Protein AF-A0A971LFZ6-F1 (afdb_monomer_lite)

Secondary structure (DSSP, 8-state):
--S-SSHHHHHHHHHHHHHHHHHHHT-HHHHTTTHHHHHS-SS--SSSS-HHHHHHHHHHHHHHHTT--TT---SS---HHHHTT---------GGG--

pLDDT: mean 86.99, std 10.52, range [54.53, 96.94]

Radius of gyration: 17.71 Å; chains: 1; bounding box: 36×46×47 Å

Foldseek 3Di:
DDPDPDPVVVLLVLLLVVCVVCVVVVNNVVCLLVSLCVSPPDWDDDPDPGSVLSSLLSSQSNCVSVPHDPPDPDPDDDDVSVVVPDPPPDDDDDVVNVD

Sequence (99 aa):
MRKFDTQVQHLKYKVLREVARHAFAGDLLSAVSEIPKTIVPGKNPSMRCCVYKERAILTERVRLAMGGDRRNRNVIEVIDIACDECPVGGYEVSQACRG

Structure (mmCIF, N/CA/C/O backbone):
data_AF-A0A971LFZ6-F1
#
_entry.id   AF-A0A971LFZ6-F1
#
loop_
_atom_site.group_PDB
_atom_site.id
_atom_site.type_symbol
_atom_site.label_atom_id
_atom_site.label_alt_id
_atom_site.label_comp_id
_atom_site.label_asym_id
_atom_site.label_entity_id
_atom_site.label_seq_id
_atom_site.pdbx_PDB_ins_code
_atom_site.Cartn_x
_atom_site.Cartn_y
_atom_site.Cartn_z
_atom_site.occupancy
_atom_site.B_iso_or_equiv
_atom_site.auth_seq_id
_atom_site.auth_comp_id
_atom_site.auth_asym_id
_atom_site.auth_atom_id
_atom_site.pdbx_PDB_model_num
ATOM 1 N N . MET A 1 1 ? 19.908 -11.115 15.283 1.00 67.81 1 MET A N 1
ATOM 2 C CA . MET A 1 1 ? 18.748 -11.874 14.762 1.00 67.81 1 MET A CA 1
ATOM 3 C C . MET A 1 1 ? 18.001 -11.002 13.754 1.00 67.81 1 MET A C 1
ATOM 5 O O . MET A 1 1 ? 17.598 -9.904 14.126 1.00 67.81 1 MET A O 1
ATOM 9 N N . ARG A 1 2 ? 17.887 -11.409 12.479 1.00 75.38 2 ARG A N 1
ATOM 10 C CA . ARG A 1 2 ? 17.087 -10.672 11.476 1.00 75.38 2 ARG A CA 1
ATOM 11 C C . ARG A 1 2 ? 15.601 -10.827 11.823 1.00 75.38 2 ARG A C 1
ATOM 13 O O . ARG A 1 2 ? 15.155 -11.944 12.033 1.00 75.38 2 ARG A O 1
ATOM 20 N N . LYS A 1 3 ? 14.858 -9.715 11.918 1.00 86.38 3 LYS A N 1
ATOM 21 C CA . LYS A 1 3 ? 13.397 -9.736 12.160 1.00 86.38 3 LYS A CA 1
ATOM 22 C C . LYS A 1 3 ? 12.579 -9.975 10.883 1.00 86.38 3 LYS A C 1
ATOM 24 O O . LYS A 1 3 ? 11.453 -10.440 10.973 1.00 86.38 3 LYS A O 1
ATOM 29 N N . PHE A 1 4 ? 13.135 -9.630 9.722 1.00 91.75 4 PHE A N 1
ATOM 30 C CA . PHE A 1 4 ? 12.531 -9.831 8.405 1.00 91.75 4 PHE A CA 1
ATOM 31 C C . PHE A 1 4 ? 13.598 -10.364 7.449 1.00 91.75 4 PHE A C 1
ATOM 33 O O . PHE A 1 4 ? 14.733 -9.876 7.472 1.00 91.75 4 PHE A O 1
ATOM 40 N N . ASP A 1 5 ? 13.224 -11.318 6.601 1.00 89.50 5 ASP A N 1
ATOM 41 C CA . ASP A 1 5 ? 14.111 -11.924 5.604 1.00 89.50 5 ASP A CA 1
ATOM 42 C C . ASP A 1 5 ? 14.186 -11.074 4.337 1.00 89.50 5 ASP A C 1
ATOM 44 O O . ASP A 1 5 ? 15.232 -10.986 3.697 1.00 89.50 5 ASP A O 1
ATOM 48 N N . THR A 1 6 ? 13.082 -10.402 3.990 1.00 90.38 6 THR A N 1
ATOM 49 C CA . THR A 1 6 ? 12.978 -9.582 2.778 1.00 90.38 6 THR A CA 1
ATOM 50 C C . THR A 1 6 ? 12.446 -8.181 3.062 1.00 90.38 6 THR A C 1
ATOM 52 O O . THR A 1 6 ? 11.659 -7.949 3.987 1.00 90.38 6 THR A O 1
ATOM 55 N N . GLN A 1 7 ? 12.810 -7.227 2.200 1.00 85.88 7 GLN A N 1
ATOM 56 C CA . GLN A 1 7 ? 12.238 -5.878 2.247 1.00 85.88 7 GLN A CA 1
ATOM 57 C C . GLN A 1 7 ? 10.716 -5.891 2.020 1.00 85.88 7 GLN A C 1
ATOM 59 O O . GLN A 1 7 ? 9.997 -5.081 2.599 1.00 85.88 7 GLN A O 1
ATOM 64 N N . VAL A 1 8 ? 10.201 -6.861 1.254 1.00 88.69 8 VAL A N 1
ATOM 65 C CA . VAL A 1 8 ? 8.760 -7.032 1.009 1.00 88.69 8 VAL A CA 1
ATOM 66 C C . VAL A 1 8 ? 8.007 -7.388 2.293 1.00 88.69 8 VAL A C 1
ATOM 68 O O . VAL A 1 8 ? 6.939 -6.822 2.538 1.00 88.69 8 VAL A O 1
ATOM 71 N N . GLN A 1 9 ? 8.557 -8.281 3.125 1.00 91.75 9 GLN A N 1
ATOM 72 C CA . GLN A 1 9 ? 7.985 -8.620 4.434 1.00 91.75 9 GLN A CA 1
ATOM 73 C C . GLN A 1 9 ? 7.988 -7.410 5.373 1.00 91.75 9 GLN A C 1
ATOM 75 O O . GLN A 1 9 ? 6.971 -7.117 6.002 1.00 91.75 9 GLN A O 1
ATOM 80 N N . HIS A 1 10 ? 9.098 -6.669 5.423 1.00 92.25 10 HIS A N 1
ATOM 81 C CA . HIS A 1 10 ? 9.185 -5.449 6.225 1.00 92.25 10 HIS A CA 1
ATOM 82 C C . HIS A 1 10 ? 8.155 -4.403 5.769 1.00 92.25 10 HIS A C 1
ATOM 84 O O . HIS A 1 10 ? 7.482 -3.787 6.596 1.00 92.25 10 HIS A O 1
ATOM 90 N N . LEU A 1 11 ? 7.968 -4.246 4.455 1.00 91.81 11 LEU A N 1
ATOM 91 C CA . LEU A 1 11 ? 6.971 -3.336 3.902 1.00 91.81 11 LEU A CA 1
ATOM 92 C C . LEU A 1 11 ? 5.540 -3.783 4.233 1.00 91.81 11 LEU A C 1
ATOM 94 O O . LEU A 1 11 ? 4.723 -2.955 4.629 1.00 91.81 11 LEU A O 1
ATOM 98 N N . LYS A 1 12 ? 5.242 -5.086 4.128 1.00 93.69 12 LYS A N 1
ATOM 99 C CA . LYS A 1 12 ? 3.945 -5.656 4.534 1.00 93.69 12 LYS A CA 1
ATOM 100 C C . LYS A 1 12 ? 3.647 -5.346 6.001 1.00 93.69 12 LYS A C 1
ATOM 102 O O . LYS A 1 12 ? 2.551 -4.893 6.313 1.00 93.69 12 LYS A O 1
ATOM 107 N N . TYR A 1 13 ? 4.630 -5.536 6.880 1.00 95.69 13 TYR A N 1
ATOM 108 C CA . TYR A 1 13 ? 4.502 -5.193 8.294 1.00 95.69 13 TYR A CA 1
ATOM 109 C C . TYR A 1 13 ? 4.196 -3.703 8.506 1.00 95.69 13 TYR A C 1
ATOM 111 O O . TYR A 1 13 ? 3.264 -3.383 9.238 1.00 95.69 13 TYR A O 1
ATOM 119 N N . LYS A 1 14 ? 4.929 -2.794 7.847 1.00 95.12 14 LYS A N 1
ATOM 120 C CA . LYS A 1 14 ? 4.689 -1.344 7.964 1.00 95.12 14 LYS A CA 1
ATOM 121 C C . LYS A 1 14 ? 3.271 -0.955 7.541 1.00 95.12 14 LYS A C 1
ATOM 123 O O . LYS A 1 14 ? 2.623 -0.208 8.262 1.00 95.12 14 LYS A O 1
ATOM 128 N N . VAL A 1 15 ? 2.786 -1.490 6.417 1.00 96.00 15 VAL A N 1
ATOM 129 C CA . VAL A 1 15 ? 1.418 -1.230 5.933 1.00 96.00 15 VAL A CA 1
ATOM 130 C C . VAL A 1 15 ? 0.385 -1.691 6.957 1.00 96.00 15 VAL A C 1
ATOM 132 O O . VAL A 1 15 ? -0.445 -0.894 7.379 1.00 96.00 15 VAL A O 1
ATOM 135 N N . LEU A 1 16 ? 0.463 -2.949 7.400 1.00 96.81 16 LEU A N 1
ATOM 136 C CA . LEU A 1 16 ? -0.500 -3.499 8.360 1.00 96.81 16 LEU A CA 1
ATOM 137 C C . LEU A 1 16 ? -0.463 -2.757 9.701 1.00 96.81 16 LEU A C 1
ATOM 139 O O . LEU A 1 16 ? -1.509 -2.521 10.299 1.00 96.81 16 LEU A O 1
ATOM 143 N N . ARG A 1 17 ? 0.727 -2.348 10.153 1.00 96.62 17 ARG A N 1
ATOM 144 C CA . ARG A 1 17 ? 0.898 -1.564 11.379 1.00 96.62 17 ARG A CA 1
ATOM 145 C C . ARG A 1 17 ? 0.222 -0.198 11.283 1.00 96.62 17 ARG A C 1
ATOM 147 O O . ARG A 1 17 ? -0.479 0.172 12.218 1.00 96.62 17 ARG A O 1
ATOM 154 N N . GLU A 1 18 ? 0.433 0.546 10.199 1.00 96.69 18 GLU A N 1
ATOM 155 C CA . GLU A 1 18 ? -0.165 1.879 10.044 1.00 96.69 18 GLU A CA 1
ATOM 156 C C . GLU A 1 18 ? -1.680 1.807 9.851 1.00 96.69 18 GLU A C 1
ATOM 158 O O . GLU A 1 18 ? -2.406 2.575 10.478 1.00 96.69 18 GLU A O 1
ATOM 163 N N . VAL A 1 19 ? -2.171 0.838 9.071 1.00 96.50 19 VAL A N 1
ATOM 164 C CA . VAL A 1 19 ? -3.616 0.598 8.931 1.00 96.50 19 VAL A CA 1
ATOM 165 C C . VAL A 1 19 ? -4.239 0.277 10.285 1.00 96.50 19 VAL A C 1
ATOM 167 O O . VAL A 1 19 ? -5.234 0.894 10.651 1.00 96.50 19 VAL A O 1
ATOM 170 N N . ALA A 1 20 ? -3.635 -0.622 11.069 1.00 96.94 20 ALA A N 1
ATOM 171 C CA . ALA A 1 20 ? -4.123 -0.933 12.409 1.00 96.94 20 ALA A CA 1
ATOM 172 C C . ALA A 1 20 ? -4.090 0.299 13.326 1.00 96.94 20 ALA A C 1
ATOM 174 O O . ALA A 1 20 ? -5.065 0.567 14.020 1.00 96.94 20 ALA A O 1
ATOM 175 N N . ARG A 1 21 ? -3.004 1.083 13.301 1.00 96.69 21 ARG A N 1
ATOM 176 C CA . ARG A 1 21 ? -2.858 2.302 14.112 1.00 96.69 21 ARG A CA 1
ATOM 177 C C . ARG A 1 21 ? -3.991 3.295 13.854 1.00 96.69 21 ARG A C 1
ATOM 179 O O . ARG A 1 21 ? -4.611 3.753 14.808 1.00 96.69 21 ARG A O 1
ATOM 186 N N . HIS A 1 22 ? -4.282 3.577 12.587 1.00 96.69 22 HIS A N 1
ATOM 187 C CA . HIS A 1 22 ? -5.356 4.492 12.202 1.00 96.69 22 HIS A CA 1
ATOM 188 C C . HIS A 1 22 ? -6.759 3.889 12.391 1.00 96.69 22 HIS A C 1
ATOM 190 O O . HIS A 1 22 ? -7.706 4.593 12.737 1.00 96.69 22 HIS A O 1
ATOM 196 N N . ALA A 1 23 ? -6.908 2.569 12.243 1.00 96.06 23 ALA A N 1
ATOM 197 C CA . ALA A 1 23 ? -8.155 1.881 12.576 1.00 96.06 23 ALA A CA 1
ATOM 198 C C . ALA A 1 23 ? -8.494 2.026 14.069 1.00 96.06 23 ALA A C 1
ATOM 200 O O . ALA A 1 23 ? -9.625 2.362 14.407 1.00 96.06 23 ALA A O 1
ATOM 201 N N . PHE A 1 24 ? -7.511 1.836 14.957 1.00 96.75 24 PHE A N 1
ATOM 202 C CA . PHE A 1 24 ? -7.693 2.007 16.402 1.00 96.75 24 PHE A CA 1
ATOM 203 C C . PHE A 1 24 ? -7.905 3.468 16.817 1.00 96.75 24 PHE A C 1
ATOM 205 O O . PHE A 1 24 ? -8.589 3.717 17.805 1.00 96.75 24 PHE A O 1
ATOM 212 N N . ALA A 1 25 ? -7.344 4.426 16.075 1.00 96.44 25 ALA A N 1
ATOM 213 C CA . ALA A 1 25 ? -7.560 5.854 16.307 1.00 96.44 25 ALA A CA 1
ATOM 214 C C . ALA A 1 25 ? -8.905 6.372 15.754 1.00 96.44 25 ALA A C 1
ATOM 216 O O . ALA A 1 25 ? -9.318 7.476 16.102 1.00 96.44 25 ALA A O 1
ATOM 217 N N . GLY A 1 26 ? -9.595 5.594 14.912 1.00 95.44 26 GLY A N 1
ATOM 218 C CA . GLY A 1 26 ? -10.873 5.975 14.303 1.00 95.44 26 GLY A CA 1
ATOM 219 C C . GLY A 1 26 ? -10.760 6.934 13.110 1.00 95.44 26 GLY A C 1
ATOM 220 O O . GLY A 1 26 ? -11.782 7.412 12.626 1.00 95.44 26 GLY A O 1
ATOM 221 N N . ASP A 1 27 ? -9.552 7.199 12.602 1.00 95.88 27 ASP A N 1
ATOM 222 C CA . ASP A 1 27 ? -9.268 8.160 11.521 1.00 95.88 27 ASP A CA 1
ATOM 223 C C . ASP A 1 27 ? -8.806 7.489 10.208 1.00 95.88 27 ASP A C 1
ATOM 225 O O . ASP A 1 27 ? -8.321 8.154 9.285 1.00 95.88 27 ASP A O 1
ATOM 229 N N . LEU A 1 28 ? -8.980 6.166 10.093 1.00 93.50 28 LEU A N 1
ATOM 230 C CA . LEU A 1 28 ? -8.491 5.363 8.966 1.00 93.50 28 LEU A CA 1
ATOM 231 C C . LEU A 1 28 ? -8.904 5.899 7.597 1.00 93.50 28 LEU A C 1
ATOM 233 O O . LEU A 1 28 ? -8.055 5.998 6.716 1.00 93.50 28 LEU A O 1
ATOM 237 N N . LEU A 1 29 ? -10.177 6.263 7.415 1.00 92.62 29 LEU A N 1
ATOM 238 C CA . LEU A 1 29 ? -10.696 6.714 6.118 1.00 92.62 29 LEU A CA 1
ATOM 239 C C . LEU A 1 29 ? -10.023 8.004 5.634 1.00 92.62 29 LEU A C 1
ATOM 241 O O . LEU A 1 29 ? -9.737 8.132 4.446 1.00 92.62 29 LEU A O 1
ATOM 245 N N . SER A 1 30 ? -9.717 8.931 6.544 1.00 91.75 30 SER A N 1
ATOM 246 C CA . SER A 1 30 ? -8.950 10.140 6.226 1.00 91.75 30 SER A CA 1
ATOM 247 C C . SER A 1 30 ? -7.464 9.853 6.007 1.00 91.75 30 SER A C 1
ATOM 249 O O . SER A 1 30 ? -6.822 10.513 5.193 1.00 91.75 30 SER A O 1
ATOM 251 N N . ALA A 1 31 ? -6.912 8.858 6.703 1.00 92.56 31 ALA A N 1
ATOM 252 C CA . ALA A 1 31 ? -5.486 8.554 6.680 1.00 92.56 31 ALA A CA 1
ATOM 253 C C . ALA A 1 31 ? -5.036 7.697 5.484 1.00 92.56 31 ALA A C 1
ATOM 255 O O . ALA A 1 31 ? -3.838 7.648 5.205 1.00 92.56 31 ALA A O 1
ATOM 256 N N . VAL A 1 32 ? -5.952 7.050 4.746 1.00 92.62 32 VAL A N 1
ATOM 257 C CA . VAL A 1 32 ? -5.625 6.138 3.624 1.00 92.62 32 VAL A CA 1
ATOM 258 C C . VAL A 1 32 ? -4.612 6.744 2.647 1.00 92.62 32 VAL A C 1
ATOM 260 O O . VAL A 1 32 ? -3.645 6.085 2.267 1.00 92.62 32 VAL A O 1
ATOM 263 N N . SER A 1 33 ? -4.808 8.008 2.271 1.00 90.69 33 SER A N 1
ATOM 264 C CA . SER A 1 33 ? -3.953 8.726 1.315 1.00 90.69 33 SER A CA 1
ATOM 265 C C . SER A 1 33 ? -2.604 9.165 1.900 1.00 90.69 33 SER A C 1
ATOM 267 O O . SER A 1 33 ? -1.654 9.420 1.155 1.00 90.69 33 SER A O 1
ATOM 269 N N . GLU A 1 34 ? -2.499 9.244 3.226 1.00 92.88 34 GLU A N 1
ATOM 270 C CA . GLU A 1 34 ? -1.300 9.697 3.935 1.00 92.88 34 GLU A CA 1
ATOM 271 C C . GLU A 1 34 ? -0.388 8.533 4.338 1.00 92.88 34 GLU A C 1
ATOM 273 O O . GLU A 1 34 ? 0.835 8.676 4.284 1.00 92.88 34 GLU A O 1
ATOM 278 N N . ILE A 1 35 ? -0.948 7.352 4.628 1.00 95.06 35 ILE A N 1
ATOM 279 C CA . ILE A 1 35 ? -0.189 6.148 5.013 1.00 95.06 35 ILE A CA 1
ATOM 280 C C . ILE A 1 35 ? 0.986 5.856 4.048 1.00 95.06 35 ILE A C 1
ATOM 282 O O . ILE A 1 35 ? 2.111 5.664 4.524 1.00 95.06 35 ILE A O 1
ATOM 286 N N . PRO A 1 36 ? 0.825 5.876 2.705 1.00 94.38 36 PRO A N 1
ATOM 287 C CA . PRO A 1 36 ? 1.943 5.661 1.782 1.00 94.38 36 PRO A CA 1
ATOM 288 C C . PRO A 1 36 ? 3.066 6.698 1.912 1.00 94.38 36 PRO A C 1
ATOM 290 O O . PRO A 1 36 ? 4.240 6.363 1.739 1.00 94.38 36 PRO A O 1
ATOM 293 N N . LYS A 1 37 ? 2.7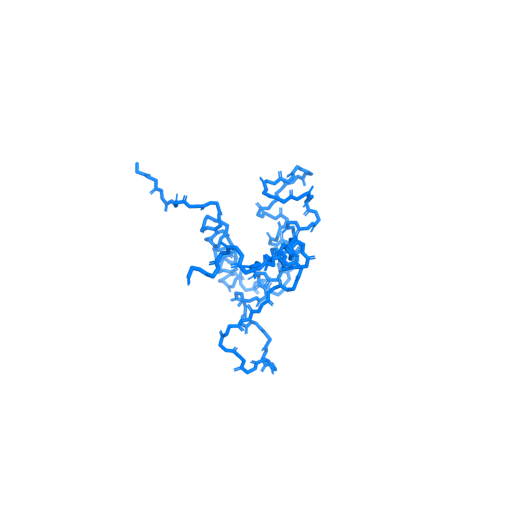27 7.954 2.229 1.00 93.12 37 LYS A N 1
ATOM 294 C CA . LYS A 1 37 ? 3.699 9.043 2.415 1.00 93.12 37 LYS A CA 1
ATOM 295 C C . LYS A 1 37 ? 4.460 8.890 3.730 1.00 93.12 37 LYS A C 1
ATOM 297 O O . LYS A 1 37 ? 5.649 9.193 3.772 1.00 93.12 37 LYS A O 1
ATOM 302 N N . THR A 1 38 ? 3.805 8.377 4.769 1.00 93.25 38 THR A N 1
ATOM 303 C CA . THR A 1 38 ? 4.443 8.041 6.049 1.00 93.25 38 THR A CA 1
ATOM 304 C C . THR A 1 38 ? 5.416 6.869 5.906 1.00 93.25 38 THR A C 1
ATOM 306 O O . THR A 1 38 ? 6.506 6.898 6.474 1.00 93.25 38 THR A O 1
ATOM 309 N N . ILE A 1 39 ? 5.057 5.841 5.128 1.00 92.88 39 ILE A N 1
ATOM 310 C CA . ILE A 1 39 ? 5.900 4.649 4.928 1.00 92.88 39 ILE A CA 1
ATOM 311 C C . ILE A 1 39 ? 7.121 4.955 4.047 1.00 92.88 39 ILE A C 1
ATOM 313 O O . ILE A 1 39 ? 8.215 4.466 4.346 1.00 92.88 39 ILE A O 1
ATOM 317 N N . VAL A 1 40 ? 6.935 5.751 2.987 1.00 92.00 40 VAL A N 1
ATOM 318 C CA . VAL A 1 40 ? 7.991 6.192 2.057 1.00 92.00 40 VAL A CA 1
ATOM 319 C C . VAL A 1 40 ? 8.116 7.719 2.122 1.00 92.00 40 VAL A C 1
ATOM 321 O O . VAL A 1 40 ? 7.563 8.435 1.268 1.00 92.00 40 VAL A O 1
ATOM 324 N N . PRO A 1 41 ? 8.818 8.242 3.145 1.00 89.69 41 PRO A N 1
ATOM 325 C CA . PRO A 1 41 ? 9.056 9.670 3.278 1.00 89.69 41 PRO A CA 1
ATOM 326 C C . PRO A 1 41 ? 10.071 10.165 2.237 1.00 89.69 41 PRO A C 1
ATOM 328 O O . PRO A 1 41 ? 10.955 9.434 1.794 1.00 89.69 41 PRO A O 1
ATOM 331 N N . GLY A 1 42 ? 9.969 11.441 1.863 1.00 88.50 42 GLY A N 1
ATOM 332 C CA . GLY A 1 42 ? 10.938 12.097 0.980 1.00 88.50 42 GLY A CA 1
ATOM 333 C C . GLY A 1 42 ? 10.724 11.843 -0.518 1.00 88.50 42 GLY A C 1
ATOM 334 O O . GLY A 1 42 ? 9.606 11.581 -0.970 1.00 88.50 42 GLY A O 1
ATOM 335 N N . LYS A 1 43 ? 11.798 12.015 -1.301 1.00 85.94 43 LYS A N 1
ATOM 336 C CA . LYS A 1 43 ? 11.795 11.950 -2.778 1.00 85.94 43 LYS A CA 1
ATOM 337 C C . LYS A 1 43 ? 12.620 10.792 -3.356 1.00 85.94 43 LYS A C 1
ATOM 339 O O . LYS A 1 43 ? 12.561 10.569 -4.560 1.00 85.94 43 LYS A O 1
ATOM 344 N N . ASN A 1 44 ? 13.341 10.051 -2.515 1.00 86.50 44 ASN A N 1
ATOM 345 C CA . ASN A 1 44 ? 14.185 8.942 -2.952 1.00 86.50 44 ASN A CA 1
ATOM 346 C C . ASN A 1 44 ? 13.409 7.621 -2.852 1.00 86.50 44 ASN A C 1
ATOM 348 O O . ASN A 1 44 ? 12.890 7.321 -1.774 1.00 86.50 44 ASN A O 1
ATOM 352 N N . PRO A 1 45 ? 13.305 6.839 -3.941 1.00 85.56 45 PRO A N 1
ATOM 353 C CA . PRO A 1 45 ? 12.688 5.519 -3.885 1.00 85.56 45 PRO A CA 1
ATOM 354 C C . PRO A 1 45 ? 13.583 4.527 -3.133 1.00 85.56 45 PRO A C 1
ATOM 356 O O . PRO A 1 45 ? 14.804 4.680 -3.115 1.00 85.56 45 PRO A O 1
ATOM 359 N N . SER A 1 46 ? 12.979 3.502 -2.527 1.00 81.94 46 SER A N 1
ATOM 360 C CA . SER A 1 46 ? 13.719 2.472 -1.785 1.00 81.94 46 SER A CA 1
ATOM 361 C C . SER A 1 46 ? 13.922 1.191 -2.595 1.00 81.94 46 SER A C 1
ATOM 363 O O . SER A 1 46 ? 15.001 0.605 -2.569 1.00 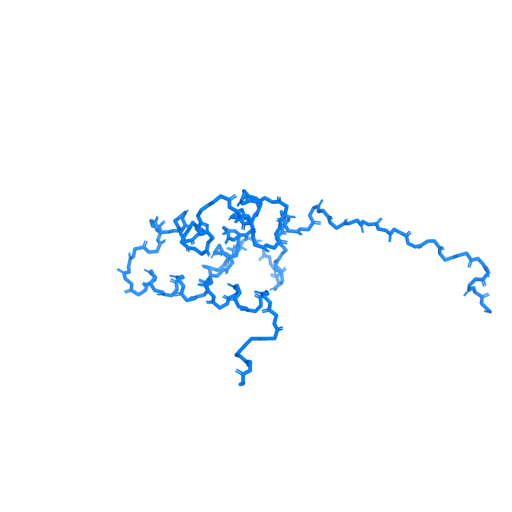81.94 46 SER A O 1
ATOM 365 N N . MET A 1 47 ? 12.897 0.764 -3.339 1.00 79.75 47 MET A N 1
ATOM 366 C CA . MET A 1 47 ? 12.894 -0.529 -4.043 1.00 79.75 47 MET A CA 1
ATOM 367 C C . MET A 1 47 ? 12.440 -0.448 -5.501 1.00 79.75 47 MET A C 1
ATOM 369 O O . MET A 1 47 ? 12.636 -1.398 -6.259 1.00 79.75 47 MET A O 1
ATOM 373 N N . ARG A 1 48 ? 11.738 0.621 -5.885 1.00 85.44 48 ARG A N 1
ATOM 374 C CA . ARG A 1 48 ? 11.120 0.773 -7.212 1.00 85.44 48 ARG A CA 1
ATOM 375 C C . ARG A 1 48 ? 11.785 1.901 -8.000 1.00 85.44 48 ARG A C 1
ATOM 377 O O . ARG A 1 48 ? 12.599 2.643 -7.467 1.00 85.44 48 ARG A O 1
ATOM 384 N N . CYS A 1 49 ? 11.416 2.037 -9.272 1.00 85.12 49 CYS A N 1
ATOM 385 C CA . CYS A 1 49 ? 11.975 3.040 -10.181 1.00 85.12 49 CYS A CA 1
ATOM 386 C C . CYS A 1 49 ? 11.756 4.490 -9.713 1.00 85.12 49 CYS A C 1
ATOM 388 O O . CYS A 1 49 ? 12.582 5.355 -9.986 1.00 85.12 49 CYS A O 1
ATOM 390 N N . CYS A 1 50 ? 10.660 4.774 -9.003 1.00 89.31 50 CYS A N 1
ATOM 391 C CA . CYS A 1 50 ? 10.356 6.109 -8.501 1.00 89.31 50 CYS A CA 1
ATOM 392 C C . CYS A 1 50 ? 9.429 6.072 -7.277 1.00 89.31 50 CYS A C 1
ATOM 394 O O . CYS A 1 50 ? 8.684 5.112 -7.055 1.00 89.31 50 CYS A O 1
ATOM 396 N N . VAL A 1 51 ? 9.435 7.159 -6.496 1.00 92.12 51 VAL A N 1
ATOM 397 C CA . VAL A 1 51 ? 8.557 7.313 -5.321 1.00 92.12 51 VAL A CA 1
ATOM 398 C C . VAL A 1 51 ? 7.077 7.299 -5.683 1.00 92.12 51 VAL A C 1
ATOM 400 O O . VAL A 1 51 ? 6.259 6.872 -4.874 1.00 92.12 51 VAL A O 1
ATOM 403 N N . TYR A 1 52 ? 6.727 7.733 -6.895 1.00 90.44 52 TYR A N 1
ATOM 404 C CA . TYR A 1 52 ? 5.350 7.704 -7.379 1.00 90.44 52 TYR A CA 1
ATOM 405 C C . TYR A 1 52 ? 4.855 6.268 -7.503 1.00 90.44 52 TYR A C 1
ATOM 407 O O . TYR A 1 52 ? 3.821 5.929 -6.932 1.00 90.44 52 TYR A O 1
ATOM 415 N N . LYS A 1 53 ? 5.637 5.402 -8.156 1.00 89.88 53 LYS A N 1
ATOM 416 C CA . LYS A 1 53 ? 5.292 3.991 -8.309 1.00 89.88 53 LYS A CA 1
ATOM 417 C C . LYS A 1 53 ? 5.274 3.263 -6.970 1.00 89.88 53 LYS A C 1
ATOM 419 O O . LYS A 1 53 ? 4.374 2.472 -6.705 1.00 89.88 53 LYS A O 1
ATOM 424 N N . GLU A 1 54 ? 6.230 3.560 -6.094 1.00 91.25 54 GLU A N 1
ATOM 425 C CA . GLU A 1 54 ? 6.279 2.951 -4.764 1.00 91.25 54 GLU A CA 1
ATOM 426 C C . GLU A 1 54 ? 5.053 3.322 -3.912 1.00 91.25 54 GLU A C 1
ATOM 428 O O . GLU A 1 54 ? 4.425 2.444 -3.319 1.00 91.25 54 GLU A O 1
ATOM 433 N N . ARG A 1 55 ? 4.651 4.601 -3.916 1.00 93.50 55 ARG A N 1
ATOM 434 C CA . ARG A 1 55 ? 3.450 5.083 -3.214 1.00 93.50 55 ARG A CA 1
ATOM 435 C C . ARG A 1 55 ? 2.156 4.570 -3.834 1.00 93.50 55 ARG A C 1
ATOM 437 O O . ARG A 1 55 ? 1.227 4.256 -3.095 1.00 93.50 55 ARG A O 1
ATOM 444 N N . ALA A 1 56 ? 2.094 4.448 -5.157 1.00 93.06 56 ALA A N 1
ATOM 445 C CA . ALA A 1 56 ? 0.923 3.905 -5.833 1.00 93.06 56 ALA A CA 1
ATOM 446 C C . ALA A 1 56 ? 0.715 2.423 -5.475 1.00 93.06 56 ALA A C 1
ATOM 448 O O . ALA A 1 56 ? -0.361 2.046 -5.023 1.00 93.06 56 ALA A O 1
ATOM 449 N N . ILE A 1 57 ? 1.776 1.606 -5.522 1.00 92.62 57 ILE A N 1
ATOM 450 C CA . ILE A 1 57 ? 1.721 0.202 -5.073 1.00 92.62 57 ILE A CA 1
ATOM 451 C C . ILE A 1 57 ? 1.341 0.111 -3.588 1.00 92.62 57 ILE A C 1
ATOM 453 O O . ILE A 1 57 ? 0.584 -0.772 -3.188 1.00 92.62 57 ILE A O 1
ATOM 457 N N . LEU A 1 58 ? 1.865 1.008 -2.748 1.00 94.38 58 LEU A N 1
ATOM 458 C CA . LEU A 1 58 ? 1.507 1.050 -1.330 1.00 94.38 58 LEU A CA 1
ATOM 459 C C . LEU A 1 58 ? 0.043 1.415 -1.097 1.00 94.38 58 LEU A C 1
ATOM 461 O O . LEU A 1 58 ? -0.566 0.850 -0.196 1.00 94.38 58 LEU A O 1
ATOM 465 N N . THR A 1 59 ? -0.521 2.300 -1.915 1.00 94.62 59 THR A N 1
ATOM 466 C CA . THR A 1 59 ? -1.943 2.663 -1.853 1.00 94.62 59 THR A CA 1
ATOM 467 C C . THR A 1 59 ? -2.820 1.437 -2.104 1.00 94.62 59 THR A C 1
ATOM 469 O O . THR A 1 59 ? -3.724 1.162 -1.3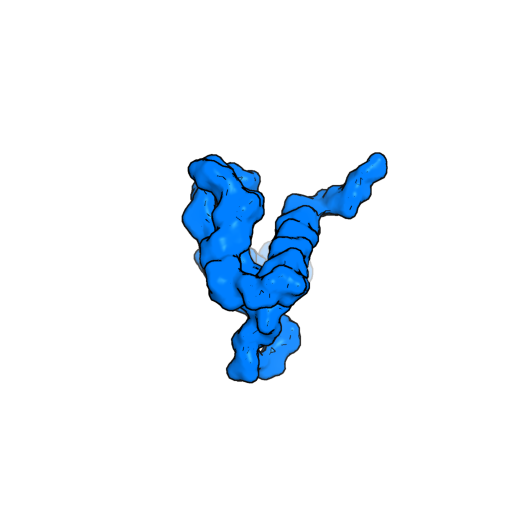17 1.00 94.62 59 THR A O 1
ATOM 472 N N . GLU A 1 60 ? -2.495 0.626 -3.114 1.00 94.06 60 GLU A N 1
ATOM 473 C CA . GLU A 1 60 ? -3.214 -0.632 -3.363 1.00 94.06 60 GLU A CA 1
ATOM 474 C C . GLU A 1 60 ? -3.032 -1.644 -2.224 1.00 94.06 60 GLU A C 1
ATOM 476 O O . GLU A 1 60 ? -3.984 -2.297 -1.803 1.00 94.06 60 GLU A O 1
ATOM 481 N N . ARG A 1 61 ? -1.836 -1.727 -1.625 1.00 94.81 61 ARG A N 1
ATOM 482 C CA . ARG A 1 61 ? -1.616 -2.576 -0.438 1.00 94.81 61 ARG A CA 1
ATOM 483 C C . ARG A 1 61 ? -2.448 -2.140 0.768 1.00 94.81 61 ARG A C 1
ATOM 485 O O . ARG A 1 61 ? -2.885 -3.002 1.525 1.00 94.81 61 ARG A O 1
ATOM 492 N N . VAL A 1 62 ? -2.651 -0.836 0.958 1.00 95.81 62 VAL A N 1
ATOM 493 C CA . VAL A 1 62 ? -3.534 -0.307 2.008 1.00 95.81 62 VAL A CA 1
ATOM 494 C C . VAL A 1 62 ? -4.983 -0.701 1.721 1.00 95.81 62 VAL A C 1
ATOM 496 O O . VAL A 1 62 ? -5.645 -1.214 2.616 1.00 95.81 62 VAL A O 1
ATOM 499 N N . ARG A 1 63 ? -5.458 -0.562 0.476 1.00 93.62 63 ARG A N 1
ATOM 500 C CA . ARG A 1 63 ? -6.811 -0.999 0.077 1.00 93.62 63 ARG A CA 1
ATOM 501 C C . ARG A 1 63 ? -7.040 -2.490 0.320 1.00 93.62 63 ARG A C 1
ATOM 503 O O . ARG A 1 63 ? -8.053 -2.864 0.903 1.00 93.62 63 ARG A O 1
ATOM 510 N N . LEU A 1 64 ? -6.071 -3.332 -0.038 1.00 93.94 64 LEU A N 1
ATOM 511 C CA . LEU A 1 64 ? -6.120 -4.768 0.254 1.00 93.94 64 LEU A CA 1
ATOM 512 C C . LEU A 1 64 ? -6.152 -5.046 1.761 1.00 93.94 64 LEU A C 1
ATOM 514 O O . LEU A 1 64 ? -6.937 -5.871 2.218 1.00 93.94 64 LEU A O 1
ATOM 518 N N . ALA A 1 65 ? -5.354 -4.327 2.556 1.00 94.12 65 ALA A N 1
ATOM 519 C CA . ALA A 1 65 ? -5.387 -4.444 4.015 1.00 94.12 65 ALA A CA 1
ATOM 520 C C . ALA A 1 65 ? -6.731 -3.999 4.627 1.00 94.12 65 ALA A C 1
ATOM 522 O O . ALA A 1 65 ? -7.083 -4.457 5.711 1.00 94.12 65 ALA A O 1
ATOM 523 N N . MET A 1 66 ? -7.484 -3.140 3.934 1.00 92.88 66 MET A N 1
ATOM 524 C CA . MET A 1 66 ? -8.826 -2.685 4.316 1.00 92.88 66 MET A CA 1
ATOM 525 C C . MET A 1 66 ? -9.961 -3.590 3.807 1.00 92.88 66 MET A C 1
ATOM 527 O O . MET A 1 66 ? -11.127 -3.288 4.054 1.00 92.88 66 MET A O 1
ATOM 531 N N . GLY A 1 67 ? -9.642 -4.695 3.127 1.00 90.25 67 GLY A N 1
ATOM 532 C CA . GLY A 1 67 ? -10.624 -5.685 2.677 1.00 90.25 67 GLY A CA 1
ATOM 533 C C . GLY A 1 67 ? -10.780 -5.836 1.162 1.00 90.25 67 GLY A C 1
ATOM 534 O O . GLY A 1 67 ? -11.676 -6.567 0.754 1.00 90.25 67 GLY A O 1
ATOM 535 N N . GLY A 1 68 ? -9.936 -5.186 0.351 1.00 91.12 68 GLY A N 1
ATOM 536 C CA . GLY A 1 68 ? -9.851 -5.438 -1.097 1.00 91.12 68 GLY A CA 1
ATOM 537 C C . GLY A 1 68 ? -11.102 -5.061 -1.905 1.00 91.12 68 GLY A C 1
ATOM 538 O O . GLY A 1 68 ? -11.947 -4.288 -1.437 1.00 91.12 68 GLY A O 1
ATOM 539 N N . ASP A 1 69 ? -11.218 -5.559 -3.143 1.00 91.06 69 ASP A N 1
ATOM 540 C CA . ASP A 1 69 ? -12.413 -5.348 -3.974 1.00 91.06 69 ASP A CA 1
ATOM 541 C C . ASP A 1 69 ? -13.488 -6.395 -3.660 1.00 91.06 69 ASP A C 1
ATOM 543 O O . ASP A 1 69 ? -13.412 -7.556 -4.055 1.00 91.06 69 ASP A O 1
ATOM 547 N N . ARG A 1 70 ? -14.578 -5.949 -3.029 1.00 88.81 70 ARG A N 1
ATOM 548 C CA . ARG A 1 70 ? -15.732 -6.795 -2.675 1.00 88.81 70 ARG A CA 1
ATOM 549 C C . ARG A 1 70 ? -16.450 -7.409 -3.883 1.00 88.81 70 ARG A C 1
ATOM 551 O O . ARG A 1 70 ? -17.254 -8.320 -3.704 1.00 88.81 70 ARG A O 1
ATOM 558 N N . ARG 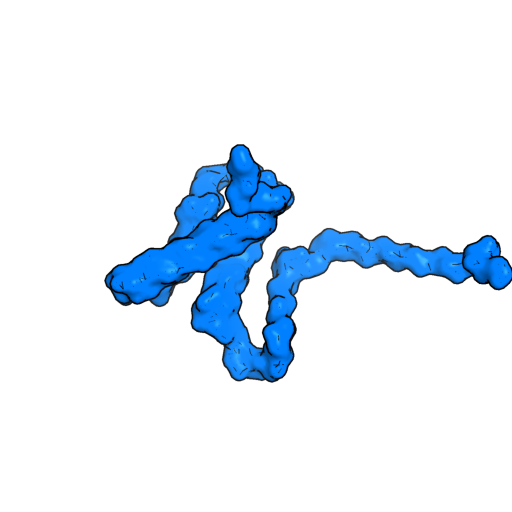A 1 71 ? -16.221 -6.895 -5.096 1.00 92.25 71 ARG A N 1
ATOM 559 C CA . ARG A 1 71 ? -16.766 -7.448 -6.349 1.00 92.25 71 ARG A CA 1
ATOM 560 C C . ARG A 1 71 ? -15.876 -8.548 -6.921 1.00 92.25 71 ARG A C 1
ATOM 562 O O . ARG A 1 71 ? -16.332 -9.314 -7.771 1.00 92.25 71 ARG A O 1
ATOM 569 N N . ASN A 1 72 ? -14.628 -8.637 -6.470 1.00 89.44 72 ASN A N 1
ATOM 570 C CA . ASN A 1 72 ? -13.719 -9.692 -6.867 1.00 89.44 72 ASN A CA 1
ATOM 571 C C . ASN A 1 72 ? -14.031 -10.959 -6.060 1.00 89.44 72 ASN A C 1
ATOM 573 O O . ASN A 1 72 ? -13.962 -10.976 -4.836 1.00 89.44 72 ASN A O 1
ATOM 577 N N . ARG A 1 73 ? -14.406 -12.037 -6.757 1.00 89.19 73 ARG A N 1
ATOM 578 C CA . ARG A 1 73 ? -14.701 -13.338 -6.130 1.00 89.19 73 ARG A CA 1
ATOM 579 C C . ARG A 1 73 ? -13.444 -14.170 -5.875 1.00 89.19 73 ARG A C 1
ATOM 581 O O . ARG A 1 73 ? -13.539 -15.233 -5.265 1.00 89.19 73 ARG A O 1
ATOM 588 N N . ASN A 1 74 ? -12.296 -13.739 -6.392 1.00 87.12 74 ASN A N 1
ATOM 589 C CA . ASN A 1 74 ? -11.050 -14.473 -6.251 1.00 87.12 74 ASN A CA 1
ATOM 590 C C . ASN A 1 74 ? -10.503 -14.319 -4.831 1.00 87.12 74 ASN A C 1
ATOM 592 O O . ASN A 1 74 ? -10.494 -13.231 -4.269 1.00 87.12 74 ASN A O 1
ATOM 596 N N . VAL A 1 75 ? -9.979 -15.415 -4.279 1.00 85.25 75 VAL A N 1
ATOM 597 C CA . VAL A 1 75 ? -9.281 -15.405 -2.979 1.00 85.25 75 VAL A CA 1
ATOM 598 C C . VAL A 1 75 ? -7.973 -14.609 -3.058 1.00 85.25 75 VAL A C 1
ATOM 600 O O . VAL A 1 75 ? -7.498 -14.073 -2.060 1.00 85.25 75 VAL A O 1
ATOM 603 N N . ILE A 1 76 ? -7.377 -14.550 -4.252 1.00 87.81 76 ILE A N 1
ATOM 604 C CA . ILE A 1 76 ? -6.137 -13.834 -4.530 1.00 87.81 76 ILE A CA 1
ATOM 605 C C . ILE A 1 76 ? -6.465 -12.636 -5.417 1.00 87.81 76 ILE A C 1
ATOM 607 O O . ILE A 1 76 ? -6.989 -12.795 -6.520 1.00 87.81 76 ILE A O 1
ATOM 611 N N . GLU A 1 77 ? -6.108 -11.449 -4.939 1.00 89.19 77 GLU A N 1
ATOM 612 C CA . GLU A 1 77 ? -6.216 -10.198 -5.683 1.00 89.19 77 GLU A CA 1
ATOM 613 C C . GLU A 1 77 ? -4.839 -9.761 -6.186 1.00 89.19 77 GLU A C 1
ATOM 615 O O . GLU A 1 77 ? -3.844 -9.789 -5.453 1.00 89.19 77 GLU A O 1
ATOM 620 N N . VAL A 1 78 ? -4.785 -9.371 -7.457 1.00 88.25 78 VAL A N 1
ATOM 621 C CA . VAL A 1 78 ? -3.569 -8.898 -8.119 1.00 88.25 78 VAL A CA 1
ATOM 622 C C . VAL A 1 78 ? -3.508 -7.376 -8.015 1.00 88.25 78 VAL A C 1
ATOM 624 O O . VAL A 1 78 ? -4.523 -6.697 -8.120 1.00 88.25 78 VAL A O 1
ATOM 627 N N . ILE A 1 79 ? -2.308 -6.838 -7.787 1.00 90.50 79 ILE A N 1
ATOM 628 C CA . ILE A 1 79 ? -2.061 -5.394 -7.840 1.00 90.50 79 ILE A CA 1
ATOM 629 C C . ILE A 1 79 ? -1.514 -5.074 -9.231 1.00 90.50 79 ILE A C 1
ATOM 631 O O . ILE A 1 79 ? -0.314 -5.234 -9.457 1.00 90.50 79 ILE A O 1
ATOM 635 N N . ASP A 1 80 ? -2.367 -4.597 -10.134 1.00 87.00 80 ASP A N 1
ATOM 636 C CA . ASP A 1 80 ? -2.018 -4.390 -11.550 1.00 87.00 80 ASP A CA 1
ATOM 637 C C . ASP A 1 80 ? -0.785 -3.490 -11.727 1.00 87.00 80 ASP A C 1
ATOM 639 O O . ASP A 1 80 ? 0.201 -3.882 -12.347 1.00 87.00 80 ASP A O 1
ATOM 643 N N . ILE A 1 81 ? -0.730 -2.360 -11.011 1.00 87.56 81 ILE A N 1
ATOM 644 C CA . ILE A 1 81 ? 0.416 -1.432 -11.048 1.00 87.56 81 ILE A CA 1
ATOM 645 C C . ILE A 1 81 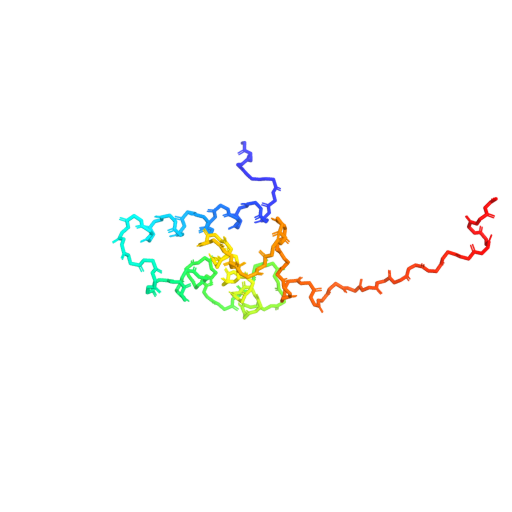? 1.745 -2.048 -10.559 1.00 87.56 81 ILE A C 1
ATOM 647 O O . ILE A 1 81 ? 2.832 -1.510 -10.804 1.00 87.56 81 ILE A O 1
ATOM 651 N N . ALA A 1 82 ? 1.687 -3.170 -9.836 1.00 84.44 82 ALA A N 1
ATOM 652 C CA . ALA A 1 82 ? 2.867 -3.939 -9.459 1.00 84.44 82 ALA A CA 1
ATOM 653 C C . ALA A 1 82 ? 3.254 -4.997 -10.511 1.00 84.44 82 ALA A C 1
ATOM 655 O O . ALA A 1 82 ? 4.409 -5.424 -10.503 1.00 84.44 82 ALA A O 1
ATOM 656 N N . CYS A 1 83 ? 2.323 -5.397 -11.380 1.00 74.69 83 CYS A N 1
ATOM 657 C CA . CYS A 1 83 ? 2.458 -6.445 -12.393 1.00 74.69 83 CYS A CA 1
ATOM 658 C C . CYS A 1 83 ? 2.809 -5.916 -13.796 1.00 74.69 83 CYS A C 1
ATOM 660 O O . CYS A 1 83 ? 3.486 -6.624 -14.538 1.00 74.69 83 CYS A O 1
ATOM 662 N N . ASP A 1 84 ? 2.453 -4.670 -14.126 1.00 63.25 84 ASP A N 1
ATOM 663 C CA . ASP A 1 84 ? 2.575 -4.080 -15.477 1.00 63.25 84 ASP A CA 1
ATOM 664 C C . ASP A 1 84 ? 4.010 -3.891 -16.020 1.00 63.25 84 ASP A C 1
ATOM 666 O O . ASP A 1 84 ? 4.197 -3.465 -17.155 1.00 63.25 84 ASP A O 1
ATOM 670 N N . GLU A 1 85 ? 5.050 -4.197 -15.242 1.00 58.78 85 GLU A N 1
ATOM 671 C CA . GLU A 1 85 ? 6.457 -4.029 -15.656 1.00 58.78 85 GLU A CA 1
ATOM 672 C C . GLU A 1 85 ? 7.294 -5.309 -15.538 1.00 58.78 85 GLU A C 1
ATOM 674 O O . GLU A 1 85 ? 8.519 -5.256 -15.664 1.00 58.78 85 GLU A O 1
ATOM 67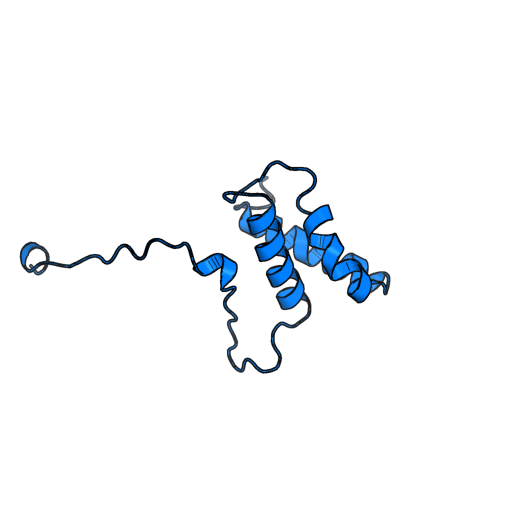9 N N . CYS A 1 86 ? 6.683 -6.473 -15.297 1.00 57.25 86 CYS A N 1
ATOM 680 C CA . CYS A 1 86 ? 7.438 -7.714 -15.438 1.00 57.25 86 CYS A CA 1
ATOM 681 C C . CYS A 1 86 ? 7.785 -7.898 -16.923 1.00 57.25 86 CYS A C 1
ATOM 683 O O . CYS A 1 86 ? 6.861 -8.000 -17.733 1.00 57.25 86 CYS A O 1
ATOM 685 N N . PRO A 1 87 ? 9.076 -7.968 -17.315 1.00 54.53 87 PRO A N 1
ATOM 686 C CA . PRO A 1 87 ? 9.407 -8.389 -18.661 1.00 54.53 87 PRO A CA 1
ATOM 687 C C . PRO A 1 87 ? 8.853 -9.803 -18.815 1.00 54.53 87 PRO A C 1
ATOM 689 O O . PRO A 1 87 ? 9.325 -10.742 -18.172 1.00 54.53 87 PRO A O 1
ATOM 692 N N . VAL A 1 88 ? 7.826 -9.954 -19.647 1.00 57.09 88 VAL A N 1
ATOM 693 C CA . VAL A 1 88 ? 7.434 -11.249 -20.197 1.00 57.09 88 VAL A CA 1
ATOM 694 C C . VAL A 1 88 ? 8.549 -11.677 -21.144 1.00 57.09 88 VAL A C 1
ATOM 696 O O . VAL A 1 88 ? 8.445 -11.581 -22.361 1.00 57.09 88 VAL A O 1
ATOM 699 N N . GLY A 1 89 ? 9.675 -12.095 -20.567 1.00 57.62 89 GLY A N 1
ATOM 700 C CA . GLY A 1 89 ? 10.656 -12.897 -21.271 1.00 57.62 89 GLY A CA 1
ATOM 701 C C . GLY A 1 89 ? 9.979 -14.217 -21.596 1.00 57.62 89 GLY A C 1
ATOM 702 O O . GLY A 1 89 ? 9.946 -15.121 -20.765 1.00 57.62 89 GLY A O 1
ATOM 703 N N . GLY A 1 90 ? 9.359 -14.295 -22.772 1.00 61.44 90 GLY A N 1
ATOM 704 C CA . GLY A 1 90 ? 8.948 -15.567 -23.338 1.00 61.44 90 GLY A CA 1
ATOM 705 C C . GLY A 1 90 ? 10.204 -16.388 -23.593 1.00 61.44 90 GLY A C 1
ATOM 706 O O . GLY A 1 90 ? 11.115 -15.929 -24.278 1.00 61.44 90 GLY A O 1
ATOM 707 N N . TYR A 1 91 ? 10.277 -17.581 -23.017 1.00 69.31 91 TYR A N 1
ATOM 708 C CA . TYR A 1 91 ? 11.280 -18.559 -23.414 1.00 69.31 91 TYR A CA 1
ATOM 709 C C . TYR A 1 91 ? 10.676 -19.389 -24.541 1.00 69.31 91 TYR A C 1
ATOM 711 O O . TYR A 1 91 ? 9.661 -20.057 -24.343 1.00 69.31 91 TYR A O 1
ATOM 719 N N . GLU A 1 92 ? 11.282 -19.351 -25.723 1.00 72.56 92 GLU A N 1
ATOM 720 C CA . GLU A 1 92 ? 10.967 -20.307 -26.777 1.00 72.56 92 GLU A CA 1
ATOM 721 C C . GLU A 1 92 ? 11.832 -21.555 -26.571 1.00 72.56 92 GLU A C 1
ATOM 723 O O . GLU A 1 92 ? 13.052 -21.526 -26.736 1.00 72.56 92 GLU A O 1
ATOM 728 N N . VAL A 1 93 ? 11.205 -22.660 -26.162 1.00 76.44 93 VAL A N 1
ATOM 729 C CA . VAL A 1 93 ? 11.891 -23.951 -26.041 1.00 76.44 93 VAL A CA 1
ATOM 730 C C . VAL A 1 93 ? 11.977 -24.572 -27.433 1.00 76.44 93 VAL A C 1
ATOM 732 O O . VAL A 1 93 ? 11.007 -25.157 -27.925 1.00 76.44 93 VAL A O 1
ATOM 735 N N . SER A 1 94 ? 13.139 -24.436 -28.070 1.00 81.38 94 SER A N 1
ATOM 736 C CA . SER A 1 94 ? 13.408 -25.048 -29.373 1.00 81.38 94 SER A CA 1
ATOM 737 C C . SER A 1 94 ? 13.545 -26.574 -29.267 1.00 81.38 94 SER A C 1
ATOM 739 O O . SER A 1 94 ? 13.706 -27.139 -28.182 1.00 81.38 94 SER A O 1
ATOM 741 N N . GLN A 1 95 ? 13.508 -27.261 -30.413 1.00 77.50 95 GLN A N 1
ATOM 742 C CA . GLN A 1 95 ? 13.700 -28.717 -30.487 1.00 77.50 95 GLN A CA 1
ATOM 743 C C . GLN A 1 95 ? 15.070 -29.169 -29.953 1.00 77.50 95 GLN A C 1
ATOM 745 O O . GLN A 1 95 ? 15.203 -30.308 -29.534 1.00 77.50 95 GLN A O 1
ATOM 750 N N . ALA A 1 96 ? 16.066 -28.278 -29.883 1.00 76.56 96 ALA A N 1
ATOM 751 C CA . ALA A 1 96 ? 17.365 -28.588 -29.280 1.00 76.56 96 ALA A CA 1
ATOM 752 C C . ALA A 1 96 ? 17.287 -28.841 -27.761 1.00 76.56 96 ALA A C 1
ATOM 754 O O . ALA A 1 96 ? 18.184 -29.453 -27.190 1.00 76.56 96 ALA A O 1
ATOM 755 N N . CYS A 1 97 ? 16.223 -28.371 -27.103 1.00 73.50 97 CYS A N 1
ATOM 756 C CA . CYS A 1 97 ? 15.975 -28.575 -25.676 1.00 73.50 97 CYS A CA 1
ATOM 757 C C . CYS A 1 97 ? 14.972 -29.706 -25.397 1.00 73.50 97 CYS A C 1
ATOM 759 O O . CYS A 1 97 ? 14.696 -30.004 -24.235 1.00 73.50 97 CYS A O 1
ATOM 761 N N . ARG A 1 98 ? 14.409 -30.322 -26.443 1.00 65.94 98 ARG A N 1
ATOM 762 C CA . ARG A 1 98 ? 13.568 -31.517 -26.353 1.00 65.94 98 ARG A CA 1
ATOM 763 C C . ARG A 1 98 ? 14.459 -32.719 -26.653 1.00 65.94 98 ARG A C 1
ATOM 765 O O . ARG A 1 98 ? 14.522 -33.162 -27.794 1.00 65.94 98 ARG A O 1
ATOM 772 N N . GLY A 1 99 ? 15.233 -33.132 -25.649 1.00 69.19 99 GLY A N 1
ATOM 773 C CA . GLY A 1 99 ? 15.985 -34.389 -25.707 1.00 69.19 99 GLY A CA 1
ATOM 774 C C . GLY A 1 99 ? 15.086 -35.577 -26.022 1.00 69.19 99 GLY A C 1
ATOM 775 O O . GLY A 1 99 ? 13.888 -35.517 -25.656 1.00 69.19 99 GLY A O 1
#